Protein AF-A0A967X3E8-F1 (afdb_monomer_lite)

Structure (mmCIF, N/CA/C/O backbone):
data_AF-A0A967X3E8-F1
#
_entry.id   AF-A0A967X3E8-F1
#
loop_
_atom_site.group_PDB
_atom_site.id
_atom_site.type_symbol
_atom_site.label_atom_id
_atom_site.label_alt_id
_atom_site.label_comp_id
_atom_site.label_asym_id
_atom_site.label_entity_id
_atom_site.label_seq_id
_atom_site.pdbx_PDB_ins_code
_atom_site.Cartn_x
_atom_site.Cartn_y
_atom_site.Cartn_z
_atom_site.occupancy
_atom_site.B_iso_or_equiv
_atom_site.auth_seq_id
_atom_site.auth_comp_id
_atom_site.auth_asym_id
_atom_site.auth_atom_id
_atom_site.pdbx_PDB_model_num
ATOM 1 N N . MET A 1 1 ? -10.722 -4.101 -5.814 1.00 68.25 1 MET A N 1
ATOM 2 C CA . MET A 1 1 ? -9.981 -2.919 -5.326 1.00 68.25 1 MET A CA 1
ATOM 3 C C . MET A 1 1 ? -8.485 -3.209 -5.319 1.00 68.25 1 MET A C 1
ATOM 5 O O . MET A 1 1 ? -7.861 -2.916 -6.317 1.00 68.25 1 MET A O 1
ATOM 9 N N . ILE A 1 2 ? -7.912 -3.891 -4.319 1.00 81.69 2 ILE A N 1
ATOM 10 C CA . ILE A 1 2 ? -6.445 -4.096 -4.243 1.00 81.69 2 ILE A CA 1
ATOM 11 C C . ILE A 1 2 ? -5.849 -4.779 -5.490 1.00 81.69 2 ILE A C 1
ATOM 13 O O . ILE A 1 2 ? -4.853 -4.300 -6.019 1.00 81.69 2 ILE A O 1
ATOM 17 N N . GLY A 1 3 ? -6.472 -5.851 -5.996 1.00 83.75 3 GLY A N 1
ATOM 18 C CA . GLY A 1 3 ? -5.967 -6.562 -7.182 1.00 83.75 3 GLY A CA 1
ATOM 19 C C . GLY A 1 3 ? -5.965 -5.726 -8.468 1.00 83.75 3 GLY A C 1
ATOM 20 O O . GLY A 1 3 ? -5.078 -5.882 -9.297 1.00 83.75 3 GLY A O 1
ATOM 21 N N . GLU A 1 4 ? -6.911 -4.794 -8.611 1.00 89.25 4 GLU A N 1
ATOM 22 C CA . GLU A 1 4 ? -6.968 -3.895 -9.769 1.00 89.25 4 GLU A CA 1
ATOM 23 C C . GLU A 1 4 ? -5.854 -2.843 -9.701 1.00 89.25 4 GLU A C 1
ATOM 25 O O . GLU A 1 4 ? -5.158 -2.611 -10.686 1.00 89.25 4 GLU A O 1
ATOM 30 N N . GLN A 1 5 ? -5.644 -2.238 -8.526 1.00 90.75 5 GLN A N 1
ATOM 31 C CA . GLN A 1 5 ? -4.538 -1.305 -8.309 1.00 90.75 5 GLN A CA 1
ATOM 32 C C . GLN A 1 5 ? -3.180 -1.975 -8.517 1.00 90.75 5 GLN A C 1
ATOM 34 O O . GLN A 1 5 ? -2.312 -1.386 -9.152 1.00 90.75 5 GLN A O 1
ATOM 39 N N . HIS A 1 6 ? -3.014 -3.210 -8.042 1.00 92.75 6 HIS A N 1
ATOM 40 C CA . HIS A 1 6 ? -1.791 -3.972 -8.266 1.00 92.75 6 HIS A CA 1
ATOM 41 C C . HIS A 1 6 ? -1.503 -4.149 -9.763 1.00 92.75 6 HIS A C 1
ATOM 43 O O . HIS A 1 6 ? -0.399 -3.843 -10.199 1.00 92.75 6 HIS A O 1
ATOM 49 N N . ALA A 1 7 ? -2.497 -4.566 -10.558 1.00 95.06 7 ALA A N 1
ATOM 50 C CA . ALA A 1 7 ? -2.337 -4.720 -12.005 1.00 95.06 7 ALA A CA 1
ATOM 51 C C . ALA A 1 7 ? -1.902 -3.408 -12.684 1.00 95.06 7 ALA A C 1
ATOM 53 O O . ALA A 1 7 ? -0.912 -3.396 -13.407 1.00 95.06 7 ALA A O 1
ATOM 54 N N . LYS A 1 8 ? -2.551 -2.276 -12.367 1.00 95.19 8 LYS A N 1
ATOM 55 C CA . LYS A 1 8 ? -2.174 -0.960 -12.926 1.00 95.19 8 LYS A CA 1
ATOM 56 C C . LYS A 1 8 ? -0.749 -0.542 -12.557 1.00 95.19 8 LYS A C 1
ATOM 58 O O . LYS A 1 8 ? -0.034 0.024 -13.383 1.00 95.19 8 LYS A O 1
ATOM 63 N N . VAL A 1 9 ? -0.332 -0.806 -11.316 1.00 95.69 9 VAL A N 1
ATOM 64 C CA . VAL A 1 9 ? 1.039 -0.537 -10.859 1.00 95.69 9 VAL A CA 1
ATOM 65 C C . VAL A 1 9 ? 2.033 -1.393 -11.643 1.00 95.69 9 VAL A C 1
ATOM 67 O O . VAL A 1 9 ? 3.024 -0.848 -12.128 1.00 95.69 9 VAL A O 1
ATOM 70 N N . THR A 1 10 ? 1.759 -2.689 -11.814 1.00 95.62 10 THR A N 1
ATOM 71 C CA . THR A 1 10 ? 2.589 -3.604 -12.612 1.00 95.62 10 THR A CA 1
ATOM 72 C C . THR A 1 10 ? 2.707 -3.131 -14.059 1.00 95.62 10 THR A C 1
ATOM 74 O O . THR A 1 10 ? 3.827 -2.914 -14.515 1.00 95.62 10 THR A O 1
ATOM 77 N N . ASP A 1 11 ? 1.589 -2.846 -14.732 1.00 97.44 11 ASP A N 1
ATOM 78 C CA . ASP A 1 11 ? 1.574 -2.369 -16.123 1.00 97.44 11 ASP A CA 1
ATOM 79 C C . ASP A 1 11 ? 2.413 -1.089 -16.293 1.00 97.44 11 ASP A C 1
ATOM 81 O O . ASP A 1 11 ? 3.151 -0.913 -17.266 1.00 97.44 11 ASP A O 1
ATOM 85 N N . HIS A 1 12 ? 2.324 -0.162 -15.332 1.00 97.69 12 HIS A N 1
ATOM 86 C CA . HIS A 1 12 ? 3.132 1.054 -15.344 1.00 97.69 12 HIS A CA 1
ATOM 87 C C . HIS A 1 12 ? 4.616 0.796 -15.079 1.00 97.69 12 HIS A C 1
ATOM 89 O O . HIS A 1 12 ? 5.446 1.478 -15.683 1.00 97.69 12 HIS A O 1
ATOM 95 N N . ILE A 1 13 ? 4.967 -0.152 -14.209 1.00 96.31 13 ILE A N 1
ATOM 96 C CA . ILE A 1 13 ? 6.363 -0.534 -13.960 1.00 96.31 13 ILE A CA 1
ATOM 97 C C . ILE A 1 13 ? 6.966 -1.185 -15.210 1.00 96.31 13 ILE A C 1
ATOM 99 O O . ILE A 1 13 ? 8.036 -0.760 -15.643 1.00 96.31 13 ILE A O 1
ATOM 103 N N . GLU A 1 14 ? 6.269 -2.144 -15.823 1.00 96.94 14 GLU A N 1
ATOM 104 C CA . GLU A 1 14 ? 6.720 -2.839 -17.039 1.00 96.94 14 GLU A CA 1
ATOM 105 C C . GLU A 1 14 ? 6.878 -1.883 -18.230 1.00 96.94 14 GLU A C 1
ATOM 107 O O . GLU A 1 14 ? 7.799 -2.024 -19.033 1.00 96.94 14 GLU A O 1
ATOM 112 N N . ALA A 1 15 ? 6.036 -0.849 -18.308 1.00 98.00 15 ALA A N 1
ATOM 113 C CA . ALA A 1 15 ? 6.132 0.205 -19.315 1.00 98.00 15 ALA A CA 1
ATOM 114 C C . ALA A 1 15 ? 7.134 1.331 -18.967 1.00 98.00 15 ALA A C 1
ATOM 116 O O . ALA A 1 15 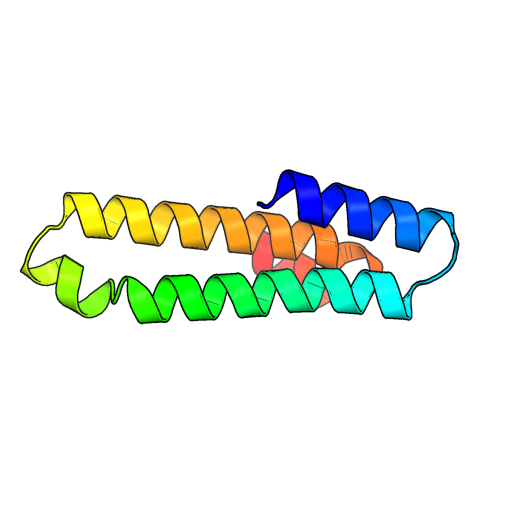? 7.121 2.373 -19.628 1.00 98.00 15 ALA A O 1
ATOM 117 N N . PHE A 1 16 ? 7.964 1.177 -17.928 1.00 97.00 16 PHE A N 1
ATOM 118 C CA . PHE A 1 16 ? 8.926 2.185 -17.442 1.00 97.00 16 PHE A CA 1
ATOM 119 C C . PHE A 1 16 ? 8.295 3.533 -17.019 1.00 97.00 16 PHE A C 1
ATOM 121 O O . PHE A 1 16 ? 8.952 4.576 -16.982 1.00 97.00 16 PHE A O 1
ATOM 128 N N . ARG A 1 17 ? 7.006 3.544 -16.657 1.00 97.69 17 ARG A N 1
ATOM 129 C CA . ARG A 1 17 ? 6.239 4.728 -16.221 1.00 97.69 17 ARG A CA 1
ATOM 130 C C . ARG A 1 17 ? 6.203 4.845 -14.694 1.00 97.69 17 ARG A C 1
ATOM 132 O O . ARG A 1 17 ? 5.136 4.926 -14.086 1.00 97.69 17 ARG A O 1
ATOM 139 N N . PHE A 1 18 ? 7.369 4.917 -14.056 1.00 95.88 18 PHE A N 1
ATOM 140 C CA . PHE A 1 18 ? 7.503 4.861 -12.588 1.00 95.88 18 PHE A CA 1
ATOM 141 C C . PHE A 1 18 ? 6.694 5.925 -11.829 1.00 95.88 18 PHE A C 1
ATOM 143 O O . PHE A 1 18 ? 6.103 5.636 -10.792 1.00 95.88 18 PHE A O 1
ATOM 150 N N . LYS A 1 19 ? 6.610 7.153 -12.360 1.00 96.50 19 LYS A N 1
ATOM 151 C CA . LYS A 1 19 ? 5.804 8.225 -11.750 1.00 96.50 19 LYS A CA 1
ATOM 152 C C . LYS A 1 19 ? 4.305 7.903 -11.767 1.00 96.50 19 LYS A C 1
ATOM 154 O O . LYS A 1 19 ? 3.608 8.235 -10.813 1.00 96.50 19 LYS A O 1
ATOM 159 N N . ALA A 1 20 ? 3.818 7.266 -12.833 1.00 96.94 20 ALA A N 1
ATOM 160 C CA . ALA A 1 20 ? 2.425 6.839 -12.930 1.00 96.94 20 ALA A CA 1
ATOM 161 C C . ALA A 1 20 ? 2.151 5.667 -11.979 1.00 96.94 20 ALA A C 1
ATOM 163 O O . ALA A 1 20 ? 1.183 5.719 -11.228 1.00 96.94 20 ALA A O 1
ATOM 164 N N . ALA A 1 21 ? 3.059 4.684 -11.922 1.00 97.19 21 ALA A N 1
ATOM 165 C CA . ALA A 1 21 ? 2.985 3.575 -10.970 1.00 97.19 21 ALA A CA 1
ATOM 166 C C . ALA A 1 21 ? 2.888 4.075 -9.517 1.00 97.19 21 ALA A C 1
ATOM 168 O O . ALA A 1 21 ? 1.975 3.694 -8.788 1.00 97.19 21 ALA A O 1
ATOM 169 N N . LEU A 1 22 ? 3.762 5.003 -9.110 1.00 96.06 22 LEU A N 1
ATOM 170 C CA . LEU A 1 22 ? 3.693 5.615 -7.780 1.00 96.06 22 LEU A CA 1
ATOM 171 C C . LEU A 1 22 ? 2.375 6.381 -7.562 1.00 96.06 22 LEU A C 1
ATOM 173 O O . LEU A 1 22 ? 1.813 6.356 -6.467 1.00 96.06 22 LEU A O 1
ATOM 177 N N . GLY A 1 23 ? 1.860 7.042 -8.602 1.00 96.62 23 GLY A N 1
ATOM 178 C CA . GLY A 1 23 ? 0.557 7.707 -8.576 1.00 96.62 23 GLY A CA 1
ATOM 179 C C . GLY A 1 23 ? -0.592 6.758 -8.225 1.00 96.62 23 GLY A C 1
ATOM 180 O O . GLY A 1 23 ? -1.415 7.103 -7.374 1.00 96.62 23 GLY A O 1
ATOM 181 N N . GLU A 1 24 ? -0.604 5.559 -8.810 1.00 96.31 24 GLU A N 1
ATOM 182 C CA . GLU A 1 24 ? -1.593 4.507 -8.532 1.00 96.31 24 GLU A CA 1
ATOM 183 C C . GLU A 1 24 ? -1.476 3.962 -7.100 1.00 96.31 24 GLU A C 1
ATOM 185 O O . GLU A 1 24 ? -2.484 3.834 -6.398 1.00 96.31 24 GLU A O 1
ATOM 190 N N . VAL A 1 25 ? -0.252 3.741 -6.605 1.00 95.69 25 VAL A N 1
ATOM 191 C CA . VAL A 1 25 ? -0.024 3.352 -5.198 1.00 95.69 25 VAL A CA 1
ATOM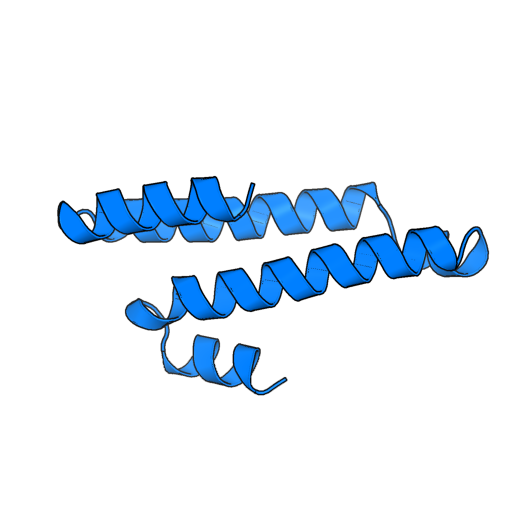 192 C C . VAL A 1 25 ? -0.598 4.408 -4.245 1.00 95.69 25 VAL A C 1
ATOM 194 O O . VAL A 1 25 ? -1.334 4.091 -3.306 1.00 95.69 25 VAL A O 1
ATOM 197 N N . MET A 1 26 ? -0.342 5.690 -4.518 1.00 95.44 26 MET A N 1
ATOM 198 C CA . MET A 1 26 ? -0.882 6.794 -3.717 1.00 95.44 26 MET A CA 1
ATOM 199 C C . MET A 1 26 ? -2.398 6.972 -3.878 1.00 95.44 26 MET A C 1
ATOM 201 O O . MET A 1 26 ? -3.051 7.534 -2.992 1.00 95.44 26 MET A O 1
ATOM 205 N N . ALA A 1 27 ? -2.986 6.536 -4.993 1.00 95.06 27 ALA A N 1
ATOM 206 C CA . ALA A 1 27 ? -4.436 6.513 -5.169 1.00 95.06 27 ALA A CA 1
ATOM 207 C C . ALA A 1 27 ? -5.085 5.478 -4.236 1.00 95.06 27 ALA A C 1
ATOM 209 O O . ALA A 1 27 ? -6.079 5.800 -3.581 1.00 95.06 27 ALA A O 1
ATOM 210 N N . LEU A 1 28 ? -4.480 4.292 -4.084 1.00 94.75 28 LEU A N 1
ATOM 211 C CA . LEU A 1 28 ? -4.945 3.287 -3.122 1.00 94.75 28 LEU A CA 1
ATOM 212 C C . LEU A 1 28 ? -4.891 3.805 -1.681 1.00 94.75 28 LEU A C 1
ATOM 214 O O . LEU A 1 28 ? -5.862 3.660 -0.939 1.00 94.75 28 LEU A O 1
ATOM 218 N N . ALA A 1 29 ? -3.787 4.452 -1.296 1.00 94.88 29 ALA A N 1
ATOM 219 C CA . ALA A 1 29 ? -3.641 5.028 0.041 1.00 94.88 29 ALA A CA 1
ATOM 220 C C . ALA A 1 29 ? -4.743 6.061 0.339 1.00 94.88 29 ALA A C 1
ATOM 222 O O . ALA A 1 29 ? -5.368 6.034 1.400 1.00 94.88 29 ALA A O 1
ATOM 223 N N . ARG A 1 30 ? -5.053 6.931 -0.631 1.00 96.06 30 ARG A N 1
ATOM 224 C CA . ARG A 1 30 ? -6.145 7.909 -0.509 1.00 96.06 30 ARG A CA 1
ATOM 225 C C . ARG A 1 30 ? -7.515 7.243 -0.399 1.00 96.06 30 ARG A C 1
ATOM 227 O O . ARG A 1 30 ? -8.305 7.635 0.457 1.00 96.06 30 ARG A O 1
ATOM 234 N N . ALA A 1 31 ? -7.785 6.225 -1.214 1.00 95.06 31 ALA A N 1
ATOM 235 C CA . ALA A 1 31 ? -9.031 5.466 -1.136 1.00 95.06 31 ALA A CA 1
ATOM 236 C C . ALA A 1 31 ? -9.202 4.783 0.235 1.00 95.06 31 ALA A C 1
ATOM 238 O O . ALA A 1 31 ? -10.299 4.800 0.794 1.00 95.06 31 ALA A O 1
ATOM 239 N N . SER A 1 32 ? -8.113 4.256 0.805 1.00 94.62 32 SER A N 1
ATOM 240 C CA . SER A 1 32 ? -8.098 3.669 2.150 1.00 94.62 32 SER A CA 1
ATOM 241 C C . SER A 1 32 ? -8.457 4.687 3.234 1.00 94.62 32 SER A C 1
ATOM 243 O O . SER A 1 32 ? -9.273 4.390 4.106 1.00 94.62 32 SER A O 1
ATOM 245 N N . ASN A 1 33 ? -7.907 5.904 3.164 1.00 95.75 33 ASN A N 1
ATOM 246 C CA . ASN A 1 33 ? -8.237 6.966 4.121 1.00 95.75 33 ASN A CA 1
ATOM 247 C C . ASN A 1 33 ? -9.718 7.358 4.034 1.00 95.75 33 ASN A C 1
ATOM 249 O O . ASN A 1 33 ? -10.403 7.404 5.051 1.00 95.75 33 ASN A O 1
ATOM 253 N N . VAL A 1 34 ? -10.251 7.521 2.818 1.00 96.69 34 VAL A N 1
ATOM 254 C CA . VAL A 1 34 ? -11.684 7.799 2.614 1.00 96.69 34 VAL A CA 1
ATOM 255 C C . VAL A 1 34 ? -12.561 6.672 3.170 1.00 96.69 34 VAL A C 1
ATOM 257 O O . VAL A 1 34 ? -13.621 6.936 3.739 1.00 96.69 34 VAL A O 1
ATOM 260 N N . TYR A 1 35 ? -12.148 5.411 3.016 1.00 95.69 35 TYR A N 1
ATOM 261 C CA . TYR A 1 35 ? -12.863 4.274 3.596 1.00 95.69 35 TYR A CA 1
ATOM 262 C C . TYR A 1 35 ? -12.886 4.339 5.130 1.00 95.69 35 TYR A C 1
ATOM 264 O O . TYR A 1 35 ? -13.959 4.207 5.726 1.00 95.69 35 TYR A O 1
ATOM 272 N N . LEU A 1 36 ? -11.731 4.584 5.757 1.00 95.88 36 LEU A N 1
ATOM 273 C CA . LEU A 1 36 ? -11.600 4.701 7.209 1.00 95.88 36 LEU A CA 1
ATOM 274 C C . LEU A 1 36 ? -12.480 5.834 7.762 1.00 95.88 36 LEU A C 1
ATOM 276 O O . LEU A 1 36 ? -13.243 5.613 8.705 1.00 95.88 36 LEU A O 1
ATOM 280 N N . ASP A 1 37 ? -12.441 7.005 7.123 1.00 96.50 37 ASP A N 1
ATOM 281 C CA . ASP A 1 37 ? -13.222 8.186 7.513 1.00 96.50 37 ASP A CA 1
ATOM 282 C C . ASP A 1 37 ? -14.732 7.974 7.371 1.00 96.50 37 ASP A C 1
ATOM 284 O O . ASP A 1 37 ? -15.520 8.485 8.169 1.00 96.50 37 ASP A O 1
ATOM 288 N N . ARG A 1 38 ? -15.163 7.201 6.368 1.00 96.56 38 ARG A N 1
ATOM 289 C CA . ARG A 1 38 ? -16.580 6.854 6.185 1.00 96.56 38 ARG A CA 1
ATOM 290 C C . ARG A 1 38 ? -17.059 5.834 7.207 1.00 96.56 38 ARG A C 1
ATOM 292 O O . ARG A 1 38 ? -18.200 5.920 7.650 1.00 96.56 38 ARG A O 1
ATOM 299 N N . LYS A 1 39 ? -16.220 4.856 7.556 1.00 96.69 39 LYS A N 1
ATOM 300 C CA . LYS A 1 39 ? -16.589 3.795 8.501 1.00 96.69 39 LYS A CA 1
ATOM 301 C C . LYS A 1 39 ? -16.499 4.233 9.957 1.00 96.69 39 LYS A C 1
ATOM 303 O O . LYS A 1 39 ? -17.259 3.717 10.764 1.00 96.69 39 LYS A O 1
ATOM 308 N N . GLN A 1 40 ? -15.635 5.196 10.284 1.00 96.44 40 GLN A N 1
ATOM 309 C CA . GLN A 1 40 ? -15.495 5.769 11.629 1.00 96.44 40 GLN A CA 1
ATOM 310 C C . GLN A 1 40 ? -15.366 4.684 12.715 1.00 96.44 40 GLN A C 1
ATOM 312 O O . GLN A 1 40 ? -16.191 4.628 13.633 1.00 96.44 40 GLN A O 1
ATOM 317 N N . PRO A 1 41 ? -14.346 3.804 12.656 1.00 94.81 41 PRO A N 1
ATOM 318 C CA . PRO A 1 41 ? -14.241 2.661 13.567 1.00 94.81 41 PRO A CA 1
ATOM 319 C C . PRO A 1 41 ? -14.189 3.063 15.047 1.00 94.81 41 PRO A C 1
ATOM 321 O O . PRO A 1 41 ? -14.633 2.311 15.909 1.00 94.81 41 PRO A O 1
ATOM 324 N N . TRP A 1 42 ? -13.722 4.277 15.365 1.00 95.00 42 TRP A N 1
ATOM 325 C CA . TRP A 1 42 ? -13.751 4.821 16.729 1.00 95.00 42 TRP A CA 1
ATOM 326 C C . TRP A 1 42 ? -15.170 5.009 17.287 1.00 95.00 42 TRP A C 1
ATOM 328 O O . TRP A 1 42 ? -15.352 4.946 18.505 1.00 95.00 42 TRP A O 1
ATOM 338 N N . LYS A 1 43 ? -16.169 5.219 16.420 1.00 96.31 43 LYS A N 1
ATOM 339 C CA . LYS A 1 43 ? -17.591 5.194 16.789 1.00 96.31 43 LYS A CA 1
ATOM 340 C C . LYS A 1 43 ? -18.129 3.769 16.781 1.00 96.31 43 LYS A C 1
ATOM 342 O O . LYS A 1 43 ? -18.681 3.343 17.791 1.00 96.31 43 LYS A O 1
ATOM 347 N N . GLN A 1 44 ? -17.856 3.005 15.715 1.00 95.31 44 GLN A N 1
ATOM 348 C CA . GLN A 1 44 ? -18.317 1.614 15.592 1.00 95.31 44 GLN A CA 1
ATOM 349 C C . GLN A 1 44 ? -17.891 0.759 16.787 1.00 95.31 44 GLN A C 1
ATOM 351 O O . GLN A 1 44 ? -18.674 -0.047 17.261 1.00 95.31 44 GLN A O 1
ATOM 356 N N . ARG A 1 45 ? -16.703 0.985 17.359 1.00 95.94 45 ARG A N 1
ATOM 357 C CA . ARG A 1 45 ? -16.235 0.285 18.566 1.00 95.94 45 ARG A CA 1
ATOM 358 C C . ARG A 1 45 ? -17.240 0.314 19.730 1.00 95.94 45 ARG A C 1
ATOM 360 O O . ARG A 1 45 ? -17.232 -0.610 20.538 1.00 95.94 45 ARG A O 1
ATOM 367 N N . LYS A 1 46 ? -18.047 1.373 19.848 1.00 96.06 46 LYS A N 1
ATOM 368 C CA . LYS A 1 46 ? -19.039 1.549 20.922 1.00 96.06 46 LYS A CA 1
ATOM 369 C C . LYS A 1 46 ? -20.434 1.037 20.549 1.00 96.06 46 LYS A C 1
ATOM 371 O O . LYS A 1 46 ? -21.222 0.775 21.447 1.00 96.06 46 LYS A O 1
ATOM 376 N N . GLU A 1 47 ? -20.731 0.931 19.257 1.00 96.06 47 GLU A N 1
ATOM 377 C CA . GLU A 1 47 ? -22.073 0.649 18.727 1.00 96.06 47 GLU A CA 1
ATOM 378 C C . GLU A 1 47 ? -22.182 -0.780 18.177 1.00 96.06 47 GLU A C 1
ATOM 380 O O . GLU A 1 47 ? -23.130 -1.495 18.480 1.00 96.06 47 GLU A O 1
ATOM 385 N N . ASP A 1 48 ? -21.186 -1.208 17.400 1.00 95.75 48 ASP A N 1
ATOM 386 C CA . ASP A 1 48 ? -21.098 -2.521 16.766 1.00 95.75 48 ASP A CA 1
ATOM 387 C C . ASP A 1 48 ? -19.625 -2.952 16.636 1.00 95.75 48 ASP A C 1
ATOM 389 O O . ASP A 1 48 ? -18.879 -2.556 15.727 1.00 95.75 48 ASP A O 1
ATOM 393 N N . LEU A 1 49 ? -19.205 -3.808 17.569 1.00 96.00 49 LEU A N 1
ATOM 394 C CA . LEU A 1 49 ? -17.839 -4.316 17.630 1.00 96.00 49 LEU A CA 1
ATOM 395 C C . LEU A 1 49 ? -17.500 -5.240 16.448 1.00 96.00 49 LEU A C 1
ATOM 397 O O . LEU A 1 49 ? -16.348 -5.261 16.008 1.00 96.00 49 LEU A O 1
ATOM 401 N N . ALA A 1 50 ? -18.478 -5.967 15.901 1.00 96.31 50 ALA A N 1
ATOM 402 C CA . ALA A 1 50 ? -18.261 -6.865 14.768 1.00 96.31 50 ALA A CA 1
ATOM 403 C C . ALA A 1 50 ? -18.035 -6.069 13.472 1.00 96.31 50 ALA A C 1
ATOM 405 O O . ALA A 1 50 ? -17.088 -6.341 12.718 1.00 96.31 50 ALA A O 1
ATOM 406 N N . ALA A 1 51 ? -18.831 -5.019 13.248 1.00 94.56 51 ALA A N 1
ATOM 407 C CA . ALA A 1 51 ? -18.608 -4.087 12.147 1.00 94.56 51 ALA A CA 1
ATOM 408 C C . ALA A 1 51 ? -17.269 -3.347 12.293 1.00 94.56 51 ALA A C 1
ATOM 410 O O . ALA A 1 51 ? -16.541 -3.207 11.307 1.00 94.56 51 ALA A O 1
ATOM 411 N N . CYS A 1 52 ? -16.898 -2.938 13.513 1.00 96.69 52 CYS A N 1
ATOM 412 C CA . CYS A 1 52 ? -15.585 -2.350 13.786 1.00 96.69 52 CYS A CA 1
ATOM 413 C C . CYS A 1 52 ? -14.444 -3.311 13.413 1.00 96.69 52 CYS A C 1
ATOM 415 O O . CYS A 1 52 ? -13.503 -2.908 12.728 1.00 96.69 52 CYS A O 1
ATOM 417 N N . GLY A 1 53 ? -14.533 -4.582 13.821 1.00 97.00 53 GLY A N 1
ATOM 418 C CA . GLY A 1 53 ? -13.539 -5.605 13.481 1.00 97.00 53 GLY A CA 1
ATOM 419 C C . GLY A 1 53 ? -13.388 -5.787 11.970 1.00 97.00 53 GLY A C 1
ATOM 420 O O . GLY A 1 53 ? -12.271 -5.828 11.456 1.00 97.00 53 GLY A O 1
ATOM 421 N N . THR A 1 54 ? -14.506 -5.785 11.242 1.00 96.75 54 THR A N 1
ATOM 422 C CA . THR A 1 54 ? -14.505 -5.846 9.773 1.00 96.75 54 THR A CA 1
ATOM 423 C C . THR A 1 54 ? -13.802 -4.636 9.156 1.00 96.75 54 THR A C 1
ATOM 425 O O . THR A 1 54 ? -12.951 -4.797 8.280 1.00 96.75 54 THR A O 1
ATOM 428 N N . THR A 1 55 ? -14.112 -3.425 9.628 1.00 96.69 55 THR A N 1
ATOM 429 C CA . THR A 1 55 ? -13.472 -2.189 9.158 1.00 96.69 55 THR A CA 1
ATOM 430 C C . THR A 1 55 ? -11.960 -2.232 9.363 1.00 96.69 55 THR A C 1
ATOM 432 O O . THR A 1 55 ? -11.213 -1.995 8.413 1.00 96.69 55 THR A O 1
ATOM 435 N N . ILE A 1 56 ? -11.507 -2.573 10.572 1.00 96.62 56 ILE A N 1
ATOM 436 C CA . ILE A 1 56 ? -10.078 -2.631 10.900 1.00 96.62 56 ILE A CA 1
ATOM 437 C C . ILE A 1 56 ? -9.365 -3.707 10.079 1.00 96.62 56 ILE A C 1
ATOM 439 O O . ILE A 1 56 ? -8.294 -3.432 9.542 1.00 96.62 56 ILE A O 1
ATOM 443 N N . ASN A 1 57 ? -9.968 -4.886 9.905 1.00 96.00 57 ASN A N 1
ATOM 444 C CA . ASN A 1 57 ? -9.393 -5.941 9.071 1.00 96.00 57 ASN A CA 1
ATOM 445 C C . ASN A 1 57 ? -9.146 -5.449 7.636 1.00 96.00 57 ASN A C 1
ATOM 447 O O . ASN A 1 57 ? -8.046 -5.603 7.110 1.00 96.00 57 ASN A O 1
ATOM 451 N N . VAL A 1 58 ? -10.125 -4.780 7.018 1.00 95.69 58 VAL A N 1
ATOM 452 C CA . VAL A 1 58 ? -9.963 -4.208 5.669 1.00 95.69 58 VAL A CA 1
ATOM 453 C C . VAL A 1 58 ? -8.823 -3.184 5.620 1.00 95.69 58 VAL A C 1
ATOM 455 O O . VAL A 1 58 ? -8.018 -3.206 4.684 1.00 95.69 58 VAL A O 1
ATOM 458 N N . CYS A 1 59 ?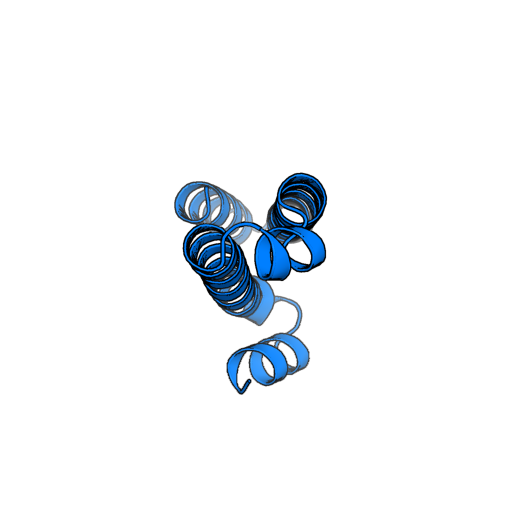 -8.710 -2.315 6.627 1.00 95.31 59 CYS A N 1
ATOM 459 C CA . CYS A 1 59 ? -7.620 -1.342 6.707 1.00 95.31 59 CYS A CA 1
ATOM 460 C C . CYS A 1 59 ? -6.248 -2.023 6.812 1.00 95.31 59 CYS A C 1
ATOM 462 O O . CYS A 1 59 ? -5.344 -1.665 6.061 1.00 95.31 59 CYS A O 1
ATOM 464 N N . VAL A 1 60 ? -6.098 -3.039 7.665 1.00 94.75 60 VAL A N 1
ATOM 465 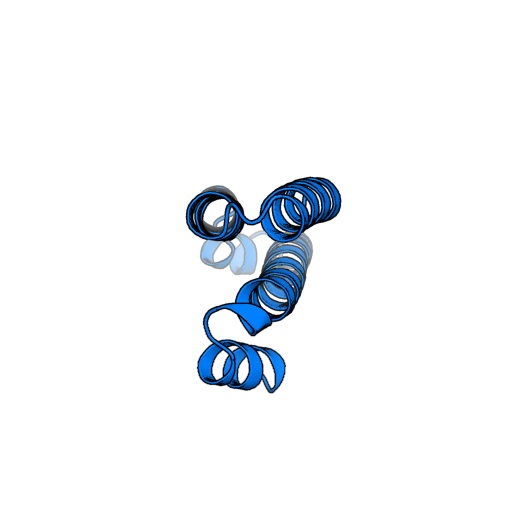C CA . VAL A 1 60 ? -4.832 -3.778 7.831 1.00 94.75 60 VAL A CA 1
ATOM 466 C C . VAL A 1 60 ? -4.437 -4.506 6.545 1.00 94.75 60 VAL A C 1
ATOM 468 O O . VAL A 1 60 ? -3.292 -4.398 6.106 1.00 94.75 60 VAL A O 1
ATOM 471 N N . GLN A 1 61 ? -5.381 -5.178 5.876 1.00 94.25 61 GLN A N 1
ATOM 472 C CA . GLN A 1 61 ? -5.109 -5.817 4.581 1.00 94.25 61 GLN A CA 1
ATOM 473 C C . GLN A 1 61 ? -4.661 -4.798 3.523 1.00 94.25 61 GLN A C 1
ATOM 475 O O . GLN A 1 61 ? -3.777 -5.077 2.713 1.00 94.25 61 GLN A O 1
ATOM 480 N N . THR A 1 62 ? -5.232 -3.592 3.554 1.00 94.69 62 THR A N 1
ATOM 481 C CA . THR A 1 62 ? -4.850 -2.511 2.638 1.00 94.69 62 THR A CA 1
ATOM 482 C C . THR A 1 62 ? -3.451 -1.977 2.945 1.00 94.69 62 THR A C 1
ATOM 484 O O . THR A 1 62 ? -2.672 -1.769 2.017 1.00 94.69 62 THR A O 1
ATOM 487 N N . VAL A 1 63 ? -3.089 -1.820 4.224 1.00 94.81 63 VAL A N 1
ATOM 488 C CA . VAL A 1 63 ? -1.730 -1.430 4.646 1.00 94.81 63 VAL A CA 1
ATOM 489 C C . VAL A 1 63 ? -0.698 -2.459 4.191 1.00 94.81 63 VAL A C 1
ATOM 491 O O . VAL A 1 63 ? 0.318 -2.077 3.612 1.00 94.81 63 VAL A O 1
ATOM 494 N N . ARG A 1 64 ? -0.978 -3.756 4.359 1.00 94.38 64 ARG A N 1
ATOM 495 C CA . ARG A 1 64 ? -0.096 -4.828 3.875 1.00 94.38 64 ARG A CA 1
ATOM 496 C C . ARG A 1 64 ? 0.126 -4.741 2.364 1.00 94.38 64 ARG A C 1
ATOM 498 O O . ARG A 1 64 ? 1.262 -4.809 1.904 1.00 94.38 64 ARG A O 1
ATOM 505 N N . ALA A 1 65 ? -0.946 -4.553 1.595 1.00 94.44 65 ALA A N 1
ATOM 506 C CA . ALA A 1 65 ? -0.847 -4.406 0.146 1.00 94.44 65 ALA A CA 1
ATOM 507 C C . ALA A 1 65 ? -0.039 -3.160 -0.259 1.00 94.44 65 ALA A C 1
ATOM 509 O O . ALA A 1 65 ? 0.791 -3.232 -1.167 1.00 94.44 65 ALA A O 1
ATOM 510 N N . LEU A 1 66 ? -0.247 -2.032 0.428 1.00 95.19 66 LEU A N 1
ATOM 511 C CA . LEU A 1 66 ? 0.533 -0.811 0.221 1.00 95.19 66 LEU A CA 1
ATOM 512 C C . LEU A 1 66 ? 2.018 -1.041 0.505 1.00 95.19 66 LEU A C 1
ATOM 514 O O . LEU A 1 66 ? 2.835 -0.652 -0.321 1.00 95.19 66 LEU A O 1
ATOM 518 N N . ALA A 1 67 ? 2.373 -1.714 1.603 1.00 95.44 67 ALA A N 1
ATOM 519 C CA . ALA A 1 67 ? 3.765 -2.033 1.918 1.00 95.44 67 ALA A CA 1
ATOM 520 C C . ALA A 1 67 ? 4.427 -2.841 0.788 1.00 95.44 67 ALA A C 1
ATOM 522 O O . ALA A 1 67 ? 5.513 -2.486 0.332 1.00 95.44 67 ALA A O 1
ATOM 523 N N . THR A 1 68 ? 3.744 -3.859 0.254 1.00 94.69 68 THR A N 1
ATOM 524 C CA . THR A 1 68 ? 4.245 -4.636 -0.891 1.00 94.69 68 THR A CA 1
ATOM 525 C C . THR A 1 68 ? 4.436 -3.775 -2.143 1.00 94.69 68 THR A C 1
ATOM 527 O O . THR A 1 68 ? 5.502 -3.810 -2.752 1.00 94.69 68 THR A O 1
ATOM 530 N N . MET A 1 69 ? 3.441 -2.965 -2.522 1.00 94.38 69 MET A N 1
ATOM 531 C CA . MET A 1 69 ? 3.519 -2.128 -3.730 1.00 94.38 69 MET A CA 1
ATOM 532 C C . MET A 1 69 ? 4.478 -0.936 -3.593 1.00 94.38 69 MET A C 1
ATOM 534 O O . MET A 1 69 ? 4.975 -0.429 -4.597 1.00 94.38 69 MET A O 1
ATOM 538 N N . MET A 1 70 ? 4.749 -0.478 -2.368 1.00 95.06 70 MET A N 1
ATOM 539 C CA . MET A 1 70 ? 5.700 0.600 -2.084 1.00 95.06 70 MET A CA 1
ATOM 540 C C . MET A 1 70 ? 7.154 0.125 -2.046 1.00 95.06 70 MET A C 1
ATOM 542 O O . MET A 1 70 ? 8.043 0.958 -2.213 1.00 95.06 70 MET A O 1
ATOM 546 N N . ALA A 1 71 ? 7.416 -1.173 -1.867 1.00 95.12 71 ALA A N 1
ATOM 547 C CA . ALA A 1 71 ? 8.764 -1.740 -1.786 1.00 95.12 71 ALA A CA 1
ATOM 548 C C . ALA A 1 71 ? 9.741 -1.284 -2.898 1.00 95.12 71 ALA A C 1
ATOM 550 O O . ALA A 1 71 ? 10.863 -0.912 -2.551 1.00 95.12 71 ALA A O 1
ATOM 551 N N . PRO A 1 72 ? 9.364 -1.223 -4.196 1.00 93.81 72 PRO A N 1
ATOM 552 C CA . PRO A 1 72 ? 10.273 -0.749 -5.247 1.00 93.81 72 PRO A CA 1
ATOM 553 C C . PRO A 1 72 ? 10.573 0.761 -5.199 1.00 93.81 72 PRO A C 1
ATOM 555 O O . PRO A 1 72 ? 11.516 1.205 -5.847 1.00 93.81 72 PRO A O 1
ATOM 558 N N . PHE A 1 73 ? 9.797 1.557 -4.453 1.00 94.56 73 PHE A N 1
ATOM 559 C CA . PHE A 1 73 ? 9.954 3.017 -4.370 1.00 94.56 73 PHE A CA 1
ATOM 560 C C . PHE A 1 73 ? 10.536 3.482 -3.028 1.00 94.56 73 PHE A C 1
ATOM 562 O O . PHE A 1 73 ? 11.345 4.404 -2.992 1.00 94.56 73 PHE A O 1
ATOM 569 N N . LEU A 1 74 ? 10.107 2.866 -1.922 1.00 94.62 74 LEU A N 1
ATOM 570 C CA . LEU A 1 74 ? 10.458 3.221 -0.543 1.00 94.62 74 LEU A CA 1
ATOM 571 C C . LEU A 1 74 ? 10.778 1.950 0.269 1.00 94.62 74 LEU A C 1
ATOM 573 O O . LEU A 1 74 ? 10.035 1.610 1.195 1.00 94.62 74 LEU A O 1
ATOM 577 N N . PRO A 1 75 ? 11.871 1.234 -0.043 1.00 94.88 75 PRO A N 1
ATOM 578 C CA . PRO A 1 75 ? 12.137 -0.100 0.503 1.00 94.88 75 PRO A CA 1
ATOM 579 C C . PRO A 1 75 ? 12.232 -0.125 2.036 1.00 94.88 75 PRO A C 1
ATOM 581 O O . PRO A 1 75 ? 11.676 -1.012 2.675 1.00 94.88 75 PRO A O 1
ATOM 584 N N . PHE A 1 76 ? 12.869 0.878 2.648 1.00 95.94 76 PHE A N 1
ATOM 585 C CA . PHE A 1 76 ? 13.041 0.934 4.105 1.00 95.94 76 PHE A CA 1
ATOM 586 C C . PHE A 1 76 ? 11.727 1.204 4.848 1.00 95.94 76 PHE A C 1
ATOM 588 O O . PHE A 1 76 ? 11.455 0.603 5.885 1.00 95.94 76 PHE A O 1
ATOM 595 N N . SER A 1 77 ? 10.894 2.102 4.315 1.00 94.62 77 SER A N 1
ATOM 596 C CA . SER A 1 77 ? 9.583 2.403 4.897 1.00 94.62 77 SER A CA 1
ATOM 597 C C . SER A 1 77 ? 8.611 1.243 4.699 1.00 94.62 77 SER A C 1
ATOM 599 O O . SER A 1 77 ? 7.884 0.903 5.626 1.00 94.62 77 SER A O 1
ATOM 601 N N . ALA A 1 78 ? 8.637 0.610 3.523 1.00 94.44 78 ALA A N 1
ATOM 602 C CA . ALA A 1 78 ? 7.841 -0.571 3.219 1.00 94.44 78 ALA A CA 1
ATOM 603 C C . ALA A 1 78 ? 8.171 -1.740 4.157 1.00 94.44 78 ALA A C 1
ATOM 605 O O . ALA A 1 78 ? 7.252 -2.319 4.730 1.00 94.44 78 ALA A O 1
ATOM 606 N N . ALA A 1 79 ? 9.459 -2.029 4.374 1.00 94.44 79 ALA A N 1
ATOM 607 C CA . ALA A 1 79 ? 9.898 -3.051 5.324 1.00 94.44 79 ALA A CA 1
ATOM 608 C C . ALA A 1 79 ? 9.403 -2.743 6.745 1.00 94.44 79 ALA A C 1
ATOM 610 O O . ALA A 1 79 ? 8.722 -3.562 7.351 1.00 94.44 79 ALA A O 1
ATOM 611 N N . LYS A 1 80 ? 9.605 -1.507 7.224 1.00 94.12 80 LYS A N 1
ATOM 612 C CA . LYS A 1 80 ? 9.129 -1.084 8.550 1.00 94.12 80 LYS A CA 1
ATOM 613 C C . LYS A 1 80 ? 7.612 -1.231 8.727 1.00 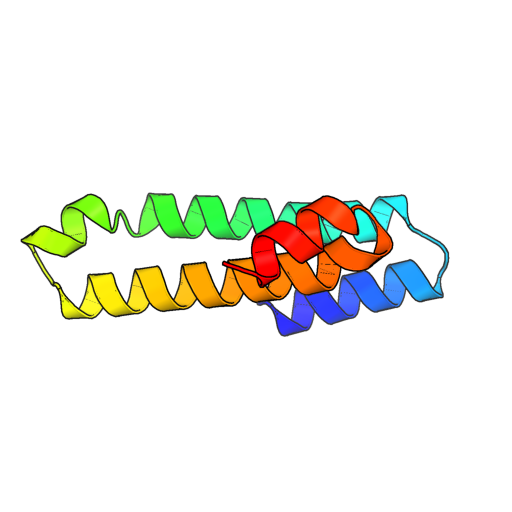94.12 80 LYS A C 1
ATOM 615 O O . LYS A 1 80 ? 7.159 -1.510 9.830 1.00 94.12 80 LYS A O 1
ATOM 620 N N . CYS A 1 81 ? 6.826 -1.000 7.675 1.00 91.00 81 CYS A N 1
ATOM 621 C CA . CYS A 1 81 ? 5.375 -1.193 7.708 1.00 91.00 81 CYS A CA 1
ATOM 622 C C . CYS A 1 81 ? 4.959 -2.668 7.630 1.00 91.00 81 CYS A C 1
ATOM 624 O O . CYS A 1 81 ? 3.889 -2.999 8.127 1.00 91.00 81 CYS A O 1
ATOM 626 N N . ALA A 1 82 ? 5.755 -3.527 6.992 1.00 89.69 82 ALA 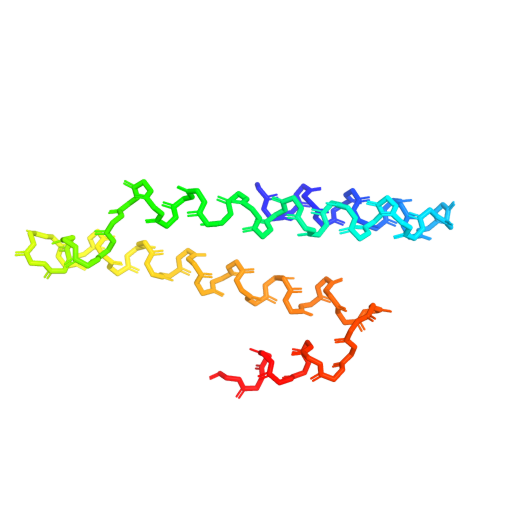A N 1
ATOM 627 C CA . ALA A 1 82 ? 5.490 -4.961 6.890 1.00 89.69 82 ALA A CA 1
ATOM 628 C C . ALA A 1 82 ? 5.901 -5.740 8.152 1.00 89.69 82 ALA A C 1
ATOM 630 O O . ALA A 1 82 ? 5.320 -6.788 8.417 1.00 89.69 82 ALA A O 1
ATOM 631 N N . ASP A 1 83 ? 6.871 -5.222 8.913 1.00 88.31 83 ASP A N 1
ATOM 632 C CA . ASP A 1 83 ? 7.346 -5.795 10.180 1.00 88.31 83 ASP A CA 1
ATOM 633 C C . ASP A 1 83 ? 6.429 -5.482 11.385 1.00 88.31 83 ASP A C 1
ATOM 635 O O . ASP A 1 83 ? 6.679 -5.978 12.485 1.00 88.31 83 ASP A O 1
ATOM 639 N N . MET A 1 84 ? 5.400 -4.638 11.201 1.00 66.62 84 MET A N 1
ATOM 640 C CA . MET A 1 84 ? 4.354 -4.370 12.207 1.00 66.62 84 MET A CA 1
ATOM 641 C C . MET A 1 84 ? 3.326 -5.496 12.269 1.00 66.62 84 MET A C 1
ATOM 643 O O . MET A 1 84 ? 2.928 -5.832 13.407 1.00 66.62 84 MET A O 1
#

Radius of gyration: 14.49 Å; chains: 1; bounding box: 35×15×40 Å

Secondary structure (DSSP, 8-state):
-HHHHHHHHHHHHHTT-HHHHHHHHHHHHHHHHHHHHHH-HHHHHHH-HHHHHHHHHHHHHHHHHHHHHHTTT-HHHHHHHH--

pLDDT: mean 94.33, std 4.92, range [66.62, 98.0]

Foldseek 3Di:
DLVVLVVQLVVCVVVVNNVVSVVSLVVLVVVLVVLCVVQVLVVCVVVPVVSSVVNVVVSLVSLLSSLVSCCVPCVVVSVVSNVD

Sequence (84 aa):
MIGEQHAKVTDHIEAFRFKAALGEVMALARASNVYLDRKQPWKQRKEDLAACGTTINVCVQTVRALATMMAPFLPFSAAKCADM